Protein AF-A0A8X6SUQ6-F1 (afdb_monomer_lite)

Sequence (126 aa):
MKRHFETNHKSFCEKSEPEQKELIASEIKDRNKQSTSMFKYVSKHCHTSAASYSAANAIARHGKPFQEGEFLKEAWLACAPSLFDDFDNKDKIIQRIKDVPLSKNTMKDRILKLAENATDQQKKW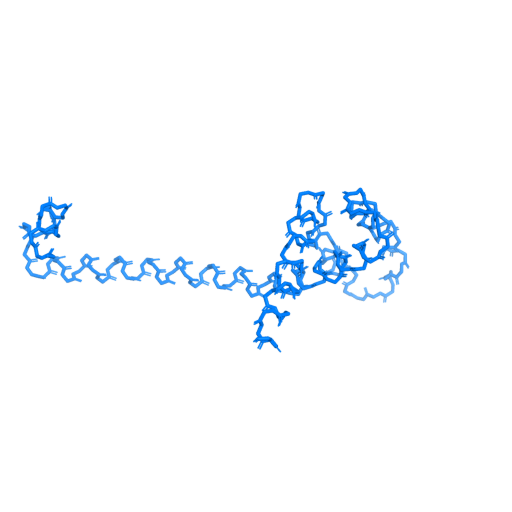H

Radius of gyration: 23.52 Å; chains: 1; bounding box: 39×54×60 Å

Organism: Trichonephila clavipes (NCBI:txid2585209)

Secondary structure (DSSP, 8-state):
-HHHHHHHTHHHHTS-HHHHHHHHHHHHHHHHHHHHHHHHHHHHTHHHHHHHHHHHHHHHHTT--SSHHHHHHHHHHHHHHHHTTT-TTHHHHHHHHHHS---HHHHHHHHHHHHHHHHHHHHH--

Structure (mmCIF, N/CA/C/O backbone):
data_AF-A0A8X6SUQ6-F1
#
_entry.id   AF-A0A8X6SUQ6-F1
#
loop_
_atom_site.group_PDB
_atom_site.id
_atom_site.type_symbol
_atom_site.label_atom_id
_atom_site.label_alt_id
_atom_site.label_comp_id
_atom_site.label_asym_id
_atom_site.label_entity_id
_atom_site.label_seq_id
_atom_site.pdbx_PDB_ins_code
_atom_site.Cartn_x
_atom_site.Cartn_y
_atom_site.Cartn_z
_atom_site.occupancy
_atom_site.B_iso_or_equiv
_atom_site.auth_seq_id
_atom_site.auth_comp_id
_atom_site.auth_asym_id
_atom_site.auth_atom_id
_atom_site.pdbx_PDB_model_num
ATOM 1 N N . MET A 1 1 ? -18.099 -9.987 42.097 1.00 57.72 1 MET A N 1
ATOM 2 C CA . MET A 1 1 ? -17.166 -10.529 41.082 1.00 57.72 1 MET A CA 1
ATOM 3 C C . MET A 1 1 ? -17.056 -12.053 41.144 1.00 57.72 1 MET A C 1
ATOM 5 O O . MET A 1 1 ? -17.338 -12.683 40.137 1.00 57.72 1 MET A O 1
ATOM 9 N N . LYS A 1 2 ? -16.776 -12.652 42.316 1.00 62.16 2 LYS A N 1
ATOM 10 C CA . LYS A 1 2 ? -16.676 -14.116 42.512 1.00 62.16 2 LYS A CA 1
ATOM 11 C C . LYS A 1 2 ? -17.909 -14.910 42.030 1.00 62.16 2 LYS A C 1
ATOM 13 O O . LYS A 1 2 ? -17.780 -15.729 41.131 1.00 62.16 2 LYS A O 1
ATOM 18 N N . ARG A 1 3 ? -19.115 -14.526 42.476 1.00 65.75 3 ARG A N 1
ATOM 19 C CA . ARG A 1 3 ? -20.389 -15.119 42.008 1.00 65.75 3 ARG A CA 1
ATOM 20 C C . ARG A 1 3 ? -20.593 -15.058 40.489 1.00 65.75 3 ARG A C 1
ATOM 22 O O . ARG A 1 3 ? -21.095 -16.002 39.909 1.00 65.75 3 ARG A O 1
ATOM 29 N N . HIS A 1 4 ? -20.213 -13.957 39.837 1.00 74.81 4 HIS A N 1
ATOM 30 C CA . HIS A 1 4 ? -20.393 -13.806 38.387 1.00 74.81 4 HIS A CA 1
ATOM 31 C C . HIS A 1 4 ? -19.467 -14.741 37.600 1.00 74.81 4 HIS A C 1
ATOM 33 O O . HIS A 1 4 ? -19.855 -15.282 36.568 1.00 74.81 4 HIS A O 1
ATOM 39 N N . PHE A 1 5 ? -18.241 -14.921 38.089 1.00 69.62 5 PHE A N 1
ATOM 40 C CA . PHE A 1 5 ? -17.268 -15.814 37.475 1.00 69.62 5 PHE A CA 1
ATOM 41 C C . PHE A 1 5 ? -17.681 -17.279 37.650 1.00 69.62 5 PHE A C 1
ATOM 43 O O . PHE A 1 5 ? -17.738 -18.018 36.676 1.00 69.62 5 PHE A O 1
ATOM 50 N N . GLU A 1 6 ? -18.066 -17.667 38.864 1.00 72.06 6 GLU A N 1
ATOM 51 C CA . GLU A 1 6 ? -18.494 -19.034 39.184 1.00 72.06 6 GLU A CA 1
ATOM 52 C C . GLU A 1 6 ? -19.766 -19.446 38.423 1.00 72.06 6 GLU A C 1
ATOM 54 O O . GLU A 1 6 ? -19.863 -20.583 37.968 1.00 72.06 6 GLU A O 1
ATOM 59 N N . THR A 1 7 ? -20.716 -18.525 38.211 1.00 80.00 7 THR A N 1
ATOM 60 C CA . THR A 1 7 ? -21.937 -18.810 37.438 1.00 80.00 7 THR A CA 1
ATOM 61 C C . THR A 1 7 ? -21.659 -18.992 35.943 1.00 80.00 7 THR A C 1
ATOM 63 O O . THR A 1 7 ? -22.218 -19.896 35.328 1.00 80.00 7 THR A O 1
ATOM 66 N N . ASN A 1 8 ? -20.798 -18.160 35.346 1.00 76.50 8 ASN A N 1
ATOM 67 C CA . ASN A 1 8 ? -20.526 -18.199 33.901 1.00 76.50 8 ASN A CA 1
ATOM 68 C C . ASN A 1 8 ? -19.440 -19.210 33.504 1.00 76.50 8 ASN A C 1
ATOM 70 O O . ASN A 1 8 ? -19.401 -19.657 32.361 1.00 76.50 8 ASN A O 1
ATOM 74 N N . HIS A 1 9 ? -18.568 -19.587 34.438 1.00 75.75 9 HIS A N 1
ATOM 75 C CA . HIS A 1 9 ? -17.457 -20.516 34.215 1.00 75.75 9 HIS A CA 1
ATOM 76 C C . HIS A 1 9 ? -17.598 -21.768 35.082 1.00 75.75 9 HIS A C 1
ATOM 78 O O . HIS A 1 9 ? -16.614 -22.333 35.557 1.00 75.75 9 HIS A O 1
ATOM 84 N N . LYS A 1 10 ? -18.840 -22.216 35.281 1.00 77.62 10 LYS A N 1
ATOM 85 C CA . LYS A 1 10 ? -19.181 -23.343 36.153 1.00 77.62 10 LYS A CA 1
ATOM 86 C C . LYS A 1 10 ? -18.392 -24.616 35.814 1.00 77.62 10 LYS A C 1
ATOM 88 O O . LYS A 1 10 ? -17.783 -25.210 36.694 1.00 77.62 10 LYS A O 1
ATOM 93 N N . SER A 1 11 ? -18.282 -24.941 34.525 1.00 77.38 11 SER A N 1
ATOM 94 C CA . SER A 1 11 ? -17.520 -26.093 34.016 1.00 77.38 11 SER A CA 1
ATOM 95 C C . SER A 1 11 ? -16.003 -25.989 34.216 1.00 77.38 11 SER A C 1
ATOM 97 O O . SER A 1 11 ? -15.301 -26.991 34.122 1.00 77.38 11 SER A O 1
ATOM 99 N N . PHE A 1 12 ? -15.477 -24.787 34.458 1.00 80.31 12 PHE A N 1
ATOM 100 C CA . PHE A 1 12 ? -14.080 -24.565 34.821 1.00 80.31 12 PHE A CA 1
ATOM 101 C C . PHE A 1 12 ? -13.887 -24.694 36.337 1.00 80.31 12 PHE A C 1
ATOM 103 O O . PHE A 1 12 ? -12.930 -25.324 36.779 1.00 80.31 12 PHE A O 1
ATOM 110 N N . CYS A 1 13 ? -14.813 -24.154 37.136 1.00 76.06 13 CYS A N 1
ATOM 111 C CA . CYS A 1 13 ? -14.796 -24.248 38.600 1.00 76.06 13 CYS A CA 1
ATOM 112 C C . CYS A 1 13 ? -15.017 -25.674 39.132 1.00 76.06 13 CYS A C 1
ATOM 114 O O . CYS A 1 13 ? -14.540 -25.982 40.217 1.00 76.06 13 CYS A O 1
ATOM 116 N N . GLU A 1 14 ? -15.704 -26.533 38.378 1.00 84.56 14 GLU A N 1
ATOM 117 C CA . GLU A 1 14 ? -15.938 -27.947 38.720 1.00 84.56 14 GLU A CA 1
ATOM 118 C C . GLU A 1 14 ? -14.699 -28.846 38.533 1.00 84.56 14 GLU A C 1
ATOM 120 O O . GLU A 1 14 ? -14.706 -29.995 38.971 1.00 84.56 14 GLU A O 1
ATOM 125 N N . LYS A 1 15 ? -13.633 -28.344 37.897 1.00 85.12 15 LYS A N 1
ATOM 126 C CA . LYS A 1 15 ? -12.402 -29.104 37.631 1.00 85.12 15 LYS A CA 1
ATOM 127 C C . LYS A 1 15 ? -11.436 -29.067 38.806 1.00 85.12 15 LYS A C 1
ATOM 129 O O . LYS A 1 15 ? -11.435 -28.126 39.599 1.00 85.12 15 LYS A O 1
ATOM 134 N N . SER A 1 16 ? -10.567 -30.070 38.878 1.00 86.62 16 SER A N 1
ATOM 135 C CA . SER A 1 16 ? -9.504 -30.105 39.880 1.00 86.62 16 SER A CA 1
ATOM 136 C C . SER A 1 16 ? -8.489 -28.971 39.654 1.00 86.62 16 SER A C 1
ATOM 138 O O . SER A 1 16 ? -8.267 -28.530 38.525 1.00 86.62 16 SER A O 1
ATOM 140 N N . GLU A 1 17 ? -7.836 -28.497 40.720 1.00 83.12 17 GLU A N 1
ATOM 141 C CA . GLU A 1 17 ? -6.782 -27.475 40.615 1.00 83.12 17 GLU A CA 1
ATOM 142 C C . GLU A 1 17 ? -5.709 -27.755 39.538 1.00 83.12 17 GLU A C 1
ATOM 144 O O . GLU A 1 17 ? -5.329 -26.811 38.837 1.00 83.12 17 GLU A O 1
ATOM 149 N N . PRO A 1 18 ? -5.181 -28.987 39.369 1.00 85.19 18 PRO A N 1
ATOM 150 C CA . PRO A 1 18 ? -4.212 -29.260 38.308 1.00 85.19 18 PRO A CA 1
ATOM 151 C C . PRO A 1 18 ? -4.809 -29.098 36.902 1.00 85.19 18 PRO A C 1
ATOM 153 O O . PRO A 1 18 ? -4.173 -28.481 36.049 1.00 85.19 18 PRO A O 1
ATOM 156 N N . GLU A 1 19 ? -6.046 -29.542 36.671 1.00 84.12 19 GLU A N 1
ATOM 157 C CA . GLU A 1 19 ? -6.727 -29.379 35.378 1.00 84.12 19 GLU A CA 1
ATOM 158 C C . GLU A 1 19 ? -7.034 -27.908 35.071 1.00 84.12 19 GLU A C 1
ATOM 160 O O . GLU A 1 19 ? -6.905 -27.460 33.932 1.00 84.12 19 GLU A O 1
ATOM 165 N N . GLN A 1 20 ? -7.408 -27.123 36.085 1.00 81.50 20 GLN A N 1
ATOM 166 C CA . GLN A 1 20 ? -7.605 -25.679 35.938 1.00 81.50 20 GLN A CA 1
ATOM 167 C C . GLN A 1 20 ? -6.312 -24.976 35.516 1.00 81.50 20 GLN A C 1
ATOM 169 O O . GLN A 1 20 ? -6.331 -24.138 34.610 1.00 81.50 20 GLN A O 1
ATOM 174 N N . LYS A 1 21 ? -5.182 -25.332 36.142 1.00 83.06 21 LYS A N 1
ATOM 175 C CA . LYS A 1 21 ? -3.859 -24.781 35.810 1.00 83.06 21 LYS A CA 1
ATOM 176 C C . LYS A 1 21 ? -3.446 -25.127 34.381 1.00 83.06 21 LYS A C 1
ATOM 178 O O . LYS A 1 21 ? -2.937 -24.258 33.676 1.00 83.06 21 LYS A O 1
ATOM 183 N N . GLU A 1 22 ? -3.698 -26.355 33.940 1.00 88.81 22 GLU A N 1
ATOM 184 C CA . GLU A 1 22 ? -3.376 -26.800 32.583 1.00 88.81 22 GLU A CA 1
ATOM 185 C C . GLU A 1 22 ? -4.235 -26.099 31.520 1.00 88.81 22 GLU A C 1
ATOM 187 O O . GLU A 1 22 ? -3.708 -25.616 30.516 1.00 88.81 22 GLU A O 1
ATOM 192 N N . LEU A 1 23 ? -5.535 -25.933 31.776 1.00 83.75 23 LEU A N 1
ATOM 193 C CA . LEU A 1 23 ? -6.434 -25.193 30.886 1.00 83.75 23 LEU A CA 1
ATOM 194 C C . LEU A 1 23 ? -6.022 -23.731 30.758 1.00 83.75 23 LEU A C 1
ATOM 196 O O . LEU A 1 23 ? -5.878 -23.242 29.640 1.00 83.75 23 LEU A O 1
ATOM 200 N N . ILE A 1 24 ? -5.748 -23.058 31.879 1.00 82.31 24 ILE A N 1
ATOM 201 C CA . ILE A 1 24 ? -5.238 -21.683 31.869 1.00 82.31 24 ILE A CA 1
ATOM 202 C C . ILE A 1 24 ? -3.930 -21.606 31.067 1.00 82.31 24 ILE A C 1
ATOM 204 O O . ILE A 1 24 ? -3.775 -20.717 30.231 1.00 82.31 24 ILE A O 1
ATOM 208 N N . ALA A 1 25 ? -2.997 -22.539 31.278 1.00 84.38 25 ALA A N 1
ATOM 209 C CA . ALA A 1 25 ? -1.722 -22.555 30.565 1.00 84.38 25 ALA A CA 1
ATOM 210 C C . ALA A 1 25 ? -1.895 -22.767 29.049 1.00 84.38 25 ALA A C 1
ATOM 212 O O . ALA A 1 25 ? -1.227 -22.097 28.256 1.00 84.38 25 ALA A O 1
ATOM 213 N N . SER A 1 26 ? -2.801 -23.659 28.639 1.00 81.56 26 SER A N 1
ATOM 214 C CA . SER A 1 26 ? -3.113 -23.911 27.227 1.00 81.56 26 SER A CA 1
ATOM 215 C C . SER A 1 26 ? -3.770 -22.699 26.555 1.00 81.56 26 SER A C 1
ATOM 217 O O . SER A 1 26 ? -3.299 -22.252 25.508 1.00 81.56 26 SER A O 1
ATOM 219 N N . GLU A 1 27 ? -4.745 -22.075 27.220 1.00 82.00 27 GLU A N 1
ATOM 220 C CA . GLU A 1 27 ? -5.453 -20.886 26.743 1.00 82.00 27 GLU A CA 1
ATOM 221 C C . GLU A 1 27 ? -4.493 -19.695 26.594 1.00 82.00 27 GLU A C 1
ATOM 223 O O . GLU A 1 27 ? -4.494 -19.008 25.572 1.00 82.00 27 GLU A O 1
ATOM 228 N N . ILE A 1 28 ? -3.609 -19.471 27.579 1.00 78.06 28 ILE A N 1
ATOM 229 C CA . ILE A 1 28 ? -2.568 -18.429 27.522 1.00 78.06 28 ILE A CA 1
ATOM 230 C C . ILE A 1 28 ? -1.603 -18.693 26.363 1.00 78.06 28 ILE A C 1
ATOM 232 O O . ILE A 1 28 ? -1.243 -17.768 25.629 1.00 78.06 28 ILE A O 1
ATOM 236 N N . LYS A 1 29 ? -1.177 -19.947 26.171 1.00 81.94 29 LYS A N 1
ATOM 237 C CA . LYS A 1 29 ? -0.274 -20.334 25.081 1.00 81.94 29 LYS A CA 1
ATOM 238 C C . LYS A 1 29 ? -0.911 -20.075 23.716 1.00 81.94 29 LYS A C 1
ATOM 240 O O . LYS A 1 29 ? -0.235 -19.554 22.826 1.00 81.94 29 LYS A O 1
ATOM 245 N N . ASP A 1 30 ? -2.191 -20.382 23.551 1.00 74.94 30 ASP A N 1
ATOM 246 C CA . ASP A 1 30 ? -2.905 -20.181 22.291 1.00 74.94 30 ASP A CA 1
ATOM 247 C C . ASP A 1 30 ? -3.207 -18.704 22.023 1.00 74.94 30 ASP A C 1
ATOM 249 O O . ASP A 1 30 ? -2.950 -18.220 20.915 1.00 74.94 30 ASP A O 1
ATOM 253 N N . ARG A 1 31 ? -3.571 -17.931 23.054 1.00 67.12 31 ARG A N 1
ATOM 254 C CA . ARG A 1 31 ? -3.649 -16.463 22.965 1.00 67.12 31 ARG A CA 1
ATOM 255 C C . ARG A 1 31 ? -2.316 -15.833 22.583 1.00 67.12 31 ARG A C 1
ATOM 257 O O . ARG A 1 31 ? -2.296 -14.903 21.778 1.00 67.12 31 ARG A O 1
ATOM 264 N N . ASN A 1 32 ? -1.199 -16.332 23.112 1.00 65.38 32 ASN A N 1
ATOM 265 C CA . ASN A 1 32 ? 0.139 -15.844 22.771 1.00 65.38 32 ASN A CA 1
ATOM 266 C C . ASN A 1 32 ? 0.525 -16.177 21.326 1.00 65.38 32 ASN A C 1
ATOM 268 O O . ASN A 1 32 ? 1.107 -15.332 20.645 1.00 65.38 32 ASN A O 1
ATOM 272 N N . LYS A 1 33 ? 0.170 -17.360 20.808 1.00 67.56 33 LYS A N 1
ATOM 273 C CA . LYS A 1 33 ? 0.349 -17.695 19.381 1.00 67.56 33 LYS A CA 1
ATOM 274 C C . LYS A 1 33 ? -0.495 -16.787 18.482 1.00 67.56 33 LYS A C 1
ATOM 276 O O . LYS A 1 33 ? 0.015 -16.249 17.501 1.00 67.56 33 LYS A O 1
ATOM 281 N N . GLN A 1 34 ? -1.760 -16.562 18.835 1.00 65.00 34 GLN A N 1
ATOM 282 C CA . GLN A 1 34 ? -2.644 -15.672 18.085 1.00 65.00 34 GLN A CA 1
ATOM 283 C C . GLN A 1 34 ? -2.117 -14.231 18.111 1.00 65.00 34 GLN A C 1
ATOM 285 O O . GLN A 1 34 ? -1.962 -13.611 17.061 1.00 65.00 34 GLN A O 1
ATOM 290 N N . SER A 1 35 ? -1.724 -13.736 19.284 1.00 58.91 35 SER A N 1
ATOM 291 C CA . SER A 1 35 ? -1.141 -12.403 19.462 1.00 58.91 35 SER A CA 1
ATOM 292 C C . SER A 1 35 ? 0.163 -12.250 18.682 1.00 58.91 35 SER A C 1
ATOM 294 O O . SER A 1 35 ? 0.312 -11.292 17.935 1.00 58.91 35 SER A O 1
ATOM 296 N N . THR A 1 36 ? 1.087 -13.211 18.752 1.00 62.66 36 THR A N 1
ATOM 297 C CA . THR A 1 36 ? 2.344 -13.162 17.981 1.00 62.66 36 THR A CA 1
ATOM 298 C C . THR A 1 36 ? 2.119 -13.245 16.472 1.00 62.66 36 THR A C 1
ATOM 300 O O . THR A 1 36 ? 2.832 -12.580 15.723 1.00 62.66 36 THR A O 1
ATOM 303 N N . SER A 1 37 ? 1.122 -14.000 16.001 1.00 59.03 37 SER A 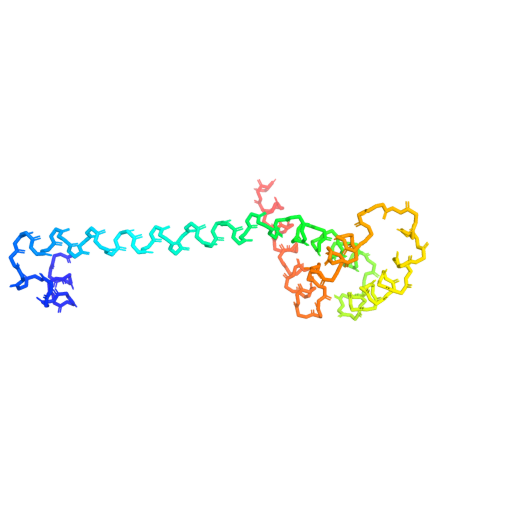N 1
ATOM 304 C CA . SER A 1 37 ? 0.743 -14.022 14.581 1.00 59.03 37 SER A CA 1
ATOM 305 C C . SER A 1 37 ? 0.159 -12.681 14.117 1.00 59.03 37 SER A C 1
ATOM 307 O O . SER A 1 37 ? 0.559 -12.167 13.072 1.00 59.03 37 SER A O 1
ATOM 309 N N . MET A 1 38 ? -0.689 -12.057 14.941 1.00 50.97 38 MET A N 1
ATOM 310 C CA . MET A 1 38 ? -1.245 -10.724 14.705 1.00 50.97 38 MET A CA 1
ATOM 311 C C . MET A 1 38 ? -0.147 -9.656 14.715 1.00 50.97 38 MET A C 1
ATOM 313 O O . MET A 1 38 ? -0.086 -8.838 13.803 1.00 50.97 38 MET A O 1
ATOM 317 N N . PHE A 1 39 ? 0.775 -9.699 15.681 1.00 52.25 39 PHE A N 1
ATOM 318 C CA . PHE A 1 39 ? 1.933 -8.805 15.743 1.00 52.25 39 PHE A CA 1
ATOM 319 C C . PHE A 1 39 ? 2.836 -8.959 14.516 1.00 52.25 39 PHE A C 1
ATOM 321 O O . PHE A 1 39 ? 3.205 -7.960 13.907 1.00 52.25 39 PHE A O 1
ATOM 328 N N . LYS A 1 40 ? 3.140 -10.190 14.086 1.00 53.69 40 LYS A N 1
ATOM 329 C CA . LYS A 1 40 ? 3.911 -10.442 12.856 1.00 53.69 40 LYS A CA 1
ATOM 330 C C . LYS A 1 40 ? 3.201 -9.900 11.612 1.00 53.69 40 LYS A C 1
ATOM 332 O O . LYS A 1 40 ? 3.856 -9.321 10.748 1.00 53.69 40 LYS A O 1
ATOM 337 N N . TYR A 1 41 ? 1.879 -10.044 11.528 1.00 52.06 41 TYR A N 1
ATOM 338 C CA . TYR A 1 41 ? 1.066 -9.490 10.444 1.00 52.06 41 TYR A CA 1
ATOM 339 C C . TYR A 1 41 ? 1.095 -7.951 10.440 1.00 52.06 41 TYR A C 1
ATOM 341 O O . TYR A 1 41 ? 1.432 -7.339 9.427 1.00 52.06 41 TYR A O 1
ATOM 349 N N . VAL A 1 42 ? 0.844 -7.314 11.588 1.00 56.09 42 VAL A N 1
ATOM 350 C CA . VAL A 1 42 ? 0.879 -5.849 11.739 1.00 56.09 42 VAL A CA 1
ATOM 351 C C . VAL A 1 42 ? 2.274 -5.287 11.440 1.00 56.09 42 VAL A C 1
ATOM 353 O O . VAL A 1 42 ? 2.388 -4.310 10.700 1.00 56.09 42 VAL A O 1
ATOM 356 N N . SER A 1 43 ? 3.343 -5.927 11.925 1.00 56.84 43 SER A N 1
ATOM 357 C CA . SER A 1 43 ? 4.726 -5.530 11.628 1.00 56.84 43 SER A CA 1
ATOM 358 C C . SER A 1 43 ? 5.086 -5.694 10.150 1.00 56.84 43 SER A C 1
ATOM 360 O O . SER A 1 43 ? 5.735 -4.819 9.589 1.00 56.84 43 SER A O 1
ATOM 362 N N . LYS A 1 44 ? 4.641 -6.759 9.470 1.00 58.09 44 LYS A N 1
ATOM 363 C CA . LYS A 1 44 ? 4.913 -6.964 8.032 1.00 58.09 44 LYS A CA 1
ATOM 364 C C . LYS A 1 44 ? 4.210 -5.922 7.146 1.00 58.09 44 LYS A C 1
ATOM 366 O O . LYS A 1 44 ? 4.744 -5.494 6.114 1.00 58.09 44 LYS A O 1
ATOM 371 N N . HIS A 1 45 ? 3.031 -5.470 7.568 1.00 60.16 45 HIS A N 1
ATOM 372 C CA . HIS A 1 45 ? 2.224 -4.486 6.846 1.00 60.16 45 HIS A CA 1
ATOM 373 C C . HIS A 1 45 ? 2.415 -3.039 7.321 1.00 60.16 45 HIS A C 1
ATOM 375 O O . HIS A 1 45 ? 1.751 -2.148 6.784 1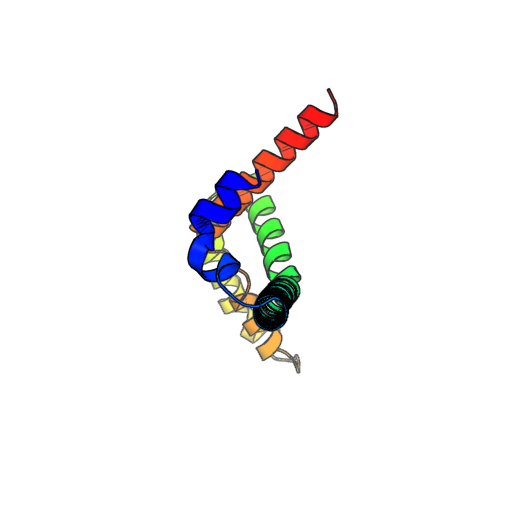.00 60.16 45 HIS A O 1
ATOM 381 N N . CYS A 1 46 ? 3.329 -2.765 8.260 1.00 76.44 46 CYS A N 1
ATOM 382 C CA . CYS A 1 46 ? 3.492 -1.425 8.829 1.00 76.44 46 CYS A CA 1
ATOM 383 C C . CYS A 1 46 ? 3.855 -0.382 7.759 1.00 76.44 46 CYS A C 1
ATOM 385 O O . CYS A 1 46 ? 3.218 0.666 7.696 1.00 76.44 46 CYS A O 1
ATOM 387 N N . HIS A 1 47 ? 4.781 -0.694 6.845 1.00 83.75 47 HIS A N 1
ATOM 388 C CA . HIS A 1 47 ? 5.200 0.263 5.816 1.00 83.75 47 HIS A CA 1
ATOM 389 C C . HIS A 1 47 ? 4.140 0.458 4.726 1.00 83.75 47 HIS A C 1
ATOM 391 O O . HIS A 1 47 ? 3.904 1.586 4.308 1.00 83.75 47 HIS A O 1
ATOM 397 N N . THR A 1 48 ? 3.454 -0.607 4.294 1.00 87.31 48 THR A N 1
ATOM 398 C CA . THR A 1 48 ? 2.324 -0.484 3.354 1.00 87.31 48 THR A CA 1
ATOM 399 C C . THR A 1 48 ? 1.175 0.301 3.965 1.00 87.31 48 THR A C 1
ATOM 401 O O . THR A 1 48 ? 0.570 1.112 3.277 1.00 87.31 48 THR A O 1
ATOM 404 N N . SER A 1 49 ? 0.908 0.108 5.261 1.00 87.19 49 SER A N 1
ATOM 405 C CA . SER A 1 49 ? -0.082 0.881 6.009 1.00 87.19 49 SER A CA 1
ATOM 406 C C . SER A 1 49 ? 0.338 2.350 6.128 1.00 87.19 49 SER A C 1
ATOM 408 O O . SER A 1 49 ? -0.449 3.243 5.827 1.00 87.19 49 SER A O 1
ATOM 410 N N . ALA A 1 50 ? 1.601 2.636 6.445 1.00 88.06 50 ALA A N 1
ATOM 411 C CA . ALA A 1 50 ? 2.114 4.004 6.506 1.00 88.06 50 ALA A CA 1
ATOM 412 C C . ALA A 1 50 ? 2.018 4.725 5.149 1.00 88.06 50 ALA A C 1
ATOM 414 O O . ALA A 1 50 ? 1.417 5.794 5.071 1.00 88.06 50 ALA A O 1
ATOM 415 N N . ALA A 1 51 ? 2.505 4.106 4.065 1.00 92.56 51 ALA A N 1
ATOM 416 C CA . ALA A 1 51 ? 2.449 4.665 2.705 1.00 92.56 51 ALA A CA 1
ATOM 417 C C . ALA A 1 51 ? 1.026 5.073 2.304 1.00 92.56 51 ALA A C 1
ATOM 419 O O . ALA A 1 51 ? 0.776 6.069 1.632 1.00 92.56 51 ALA A O 1
ATOM 420 N N . SER A 1 52 ? 0.073 4.290 2.768 1.00 91.56 52 SER A N 1
ATOM 421 C CA . SER A 1 52 ? -1.319 4.434 2.417 1.00 91.56 52 SER A CA 1
ATOM 422 C C . SER A 1 52 ? -2.070 5.463 3.283 1.00 91.56 52 SER A C 1
ATOM 424 O O . SER A 1 52 ? -3.050 6.039 2.814 1.00 91.56 52 SER A O 1
ATOM 426 N N . TYR A 1 53 ? -1.578 5.778 4.493 1.00 91.00 53 TYR A N 1
ATOM 427 C CA . TYR A 1 53 ? -1.948 7.008 5.211 1.00 91.00 53 TYR A CA 1
ATOM 428 C C . TYR A 1 53 ? -1.364 8.244 4.520 1.00 91.00 53 TYR A C 1
ATOM 430 O O . TYR A 1 53 ? -2.066 9.244 4.393 1.00 91.00 53 TYR A O 1
ATOM 438 N N . SER A 1 54 ? -0.126 8.174 4.015 1.00 91.19 54 SER A N 1
ATOM 439 C CA . SER A 1 54 ? 0.478 9.281 3.259 1.00 91.19 54 SER A CA 1
ATOM 440 C C . SER A 1 54 ? -0.315 9.603 1.991 1.00 91.19 54 SER A C 1
ATOM 442 O O . SER A 1 54 ? -0.629 10.766 1.745 1.00 91.19 54 SER A O 1
ATOM 444 N N . ALA A 1 55 ? -0.711 8.577 1.230 1.00 90.00 55 ALA A N 1
ATOM 445 C CA . ALA A 1 55 ? -1.582 8.737 0.066 1.00 90.00 55 ALA A CA 1
ATOM 446 C C . ALA A 1 55 ? -2.947 9.340 0.447 1.00 90.00 55 ALA A C 1
ATOM 448 O O . ALA A 1 55 ? -3.402 10.282 -0.195 1.00 90.00 55 ALA A O 1
ATOM 449 N N . ALA A 1 56 ? -3.574 8.850 1.525 1.00 90.19 56 ALA A N 1
ATOM 450 C CA . ALA A 1 56 ? -4.840 9.386 2.031 1.00 90.19 56 ALA A CA 1
ATOM 451 C C . ALA A 1 56 ? -4.746 10.861 2.428 1.00 90.19 56 ALA A C 1
ATOM 453 O O . ALA A 1 56 ? -5.625 11.642 2.074 1.00 90.19 56 ALA A O 1
ATOM 454 N N . ASN A 1 57 ? -3.664 11.259 3.096 1.00 89.69 57 ASN A N 1
ATOM 455 C CA . ASN A 1 57 ? -3.427 12.650 3.458 1.00 89.69 57 ASN A CA 1
ATOM 456 C C . ASN A 1 57 ? -3.247 13.543 2.219 1.00 89.69 57 ASN A C 1
ATOM 458 O O . ASN A 1 57 ? -3.838 14.617 2.147 1.00 89.69 57 ASN A O 1
ATOM 462 N N . ALA A 1 58 ? -2.467 13.099 1.226 1.00 88.25 58 ALA A N 1
ATOM 463 C CA . ALA A 1 58 ? -2.294 13.839 -0.024 1.00 88.25 58 ALA A CA 1
ATOM 464 C C . ALA A 1 58 ? -3.637 14.031 -0.751 1.00 88.25 58 ALA A C 1
ATOM 466 O O . ALA A 1 58 ? -4.013 15.157 -1.065 1.00 88.25 58 ALA A O 1
ATOM 467 N N . ILE A 1 59 ? -4.399 12.950 -0.929 1.00 86.25 59 ILE A N 1
ATOM 468 C CA . ILE A 1 59 ? -5.705 12.965 -1.600 1.00 86.25 59 ILE A CA 1
ATOM 469 C C . ILE A 1 59 ? -6.719 13.847 -0.849 1.00 86.25 59 ILE A C 1
ATOM 471 O O . ILE A 1 59 ? -7.419 14.651 -1.465 1.00 86.25 59 ILE A O 1
ATOM 475 N N . ALA A 1 60 ? -6.769 13.759 0.485 1.00 85.31 60 ALA A N 1
ATOM 476 C CA . ALA A 1 60 ? -7.651 14.591 1.304 1.00 85.31 60 ALA A CA 1
ATOM 477 C C . ALA A 1 60 ? -7.347 16.089 1.148 1.00 85.31 60 ALA A C 1
ATOM 479 O O . ALA A 1 60 ? -8.271 16.887 1.002 1.00 85.31 60 ALA A O 1
ATOM 480 N N . ARG A 1 61 ? -6.062 16.470 1.108 1.00 83.06 61 ARG A N 1
ATOM 481 C CA . ARG A 1 61 ? -5.633 17.867 0.912 1.00 83.06 61 ARG A CA 1
ATOM 482 C C . ARG A 1 61 ? -6.030 18.438 -0.450 1.00 83.06 61 ARG A C 1
ATOM 484 O O . ARG A 1 61 ? -6.211 19.646 -0.554 1.00 83.06 61 ARG A O 1
ATOM 491 N N . HIS A 1 62 ? -6.177 17.595 -1.471 1.00 78.94 62 HIS A N 1
ATOM 492 C CA . HIS A 1 62 ? -6.623 18.000 -2.807 1.00 78.94 62 HIS A CA 1
ATOM 493 C C . HIS A 1 62 ? -8.156 18.004 -2.978 1.00 78.94 62 HIS A C 1
ATOM 495 O O . HIS A 1 62 ? -8.646 18.395 -4.034 1.00 78.94 62 HIS A O 1
ATOM 501 N N . GLY A 1 63 ? -8.928 17.610 -1.955 1.00 67.06 63 GLY A N 1
ATOM 502 C CA . GLY A 1 63 ? -10.391 17.734 -1.946 1.00 67.06 63 GLY A CA 1
ATOM 503 C C . GLY A 1 63 ? -11.162 16.665 -2.735 1.00 67.06 63 GLY A C 1
ATOM 504 O O . GLY A 1 63 ? -12.360 16.834 -2.955 1.00 67.06 63 GLY A O 1
ATOM 505 N N . LYS A 1 64 ? -10.527 15.557 -3.149 1.00 65.75 64 LYS A N 1
ATOM 506 C CA . LYS A 1 64 ? -11.169 14.464 -3.912 1.00 65.75 64 LYS A CA 1
ATOM 507 C C . LYS A 1 64 ? -11.073 13.119 -3.183 1.00 65.75 64 LYS A C 1
ATOM 509 O O . LYS A 1 64 ? -10.211 12.306 -3.493 1.00 65.75 64 LYS A O 1
ATOM 514 N N . PRO A 1 65 ? -11.946 12.810 -2.215 1.00 62.50 65 PRO A N 1
ATOM 515 C CA . PRO A 1 65 ? -11.523 11.909 -1.147 1.00 62.50 65 PRO A CA 1
ATOM 516 C C . PRO A 1 65 ? -11.587 10.402 -1.466 1.00 62.50 65 PRO A C 1
ATOM 518 O O . PRO A 1 65 ? -11.094 9.612 -0.666 1.00 62.50 65 PRO A O 1
ATOM 521 N N . PHE A 1 66 ? -12.198 9.953 -2.576 1.00 56.84 66 PHE A N 1
ATOM 522 C CA . PHE A 1 66 ? -12.652 8.548 -2.632 1.00 56.84 66 PHE A CA 1
ATOM 523 C C . PHE A 1 66 ? -12.387 7.754 -3.916 1.00 56.84 66 PHE A C 1
ATOM 525 O O . PHE A 1 66 ? -12.374 6.529 -3.838 1.00 56.84 66 PHE A O 1
ATOM 532 N N . GLN A 1 67 ? -12.188 8.385 -5.076 1.00 66.12 67 GLN A N 1
ATOM 533 C CA . GLN A 1 67 ? -11.992 7.651 -6.343 1.00 66.12 67 GLN A CA 1
ATOM 534 C C . GLN A 1 67 ? -10.524 7.541 -6.769 1.00 66.12 67 GLN A C 1
ATOM 536 O O . GLN A 1 67 ? -10.179 6.674 -7.563 1.00 66.12 67 GLN A O 1
ATOM 541 N N . GLU A 1 68 ? -9.641 8.375 -6.220 1.00 78.69 68 GLU A N 1
ATOM 542 C CA . GLU A 1 68 ? -8.277 8.495 -6.746 1.00 78.69 68 GLU A CA 1
ATOM 543 C C . GLU A 1 68 ? -7.320 7.405 -6.243 1.00 78.69 68 GLU A C 1
ATO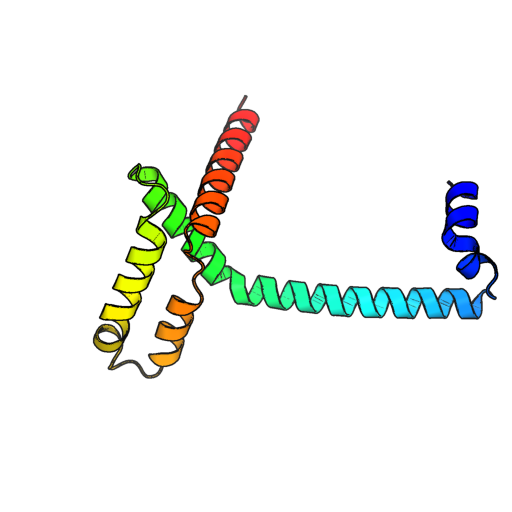M 545 O O . GLU A 1 68 ? -6.285 7.180 -6.857 1.00 78.69 68 GLU A O 1
ATOM 550 N N . GLY A 1 69 ? -7.658 6.686 -5.165 1.00 84.88 69 GLY A N 1
ATOM 551 C CA . GLY A 1 69 ? -6.784 5.648 -4.600 1.00 84.88 69 GLY A CA 1
ATOM 552 C C . GLY A 1 69 ? -6.579 4.439 -5.521 1.00 84.88 69 GLY A C 1
ATOM 553 O O . GLY A 1 69 ? -5.459 3.943 -5.647 1.00 84.88 69 GLY A O 1
ATOM 554 N N . GLU A 1 70 ? -7.640 3.985 -6.190 1.00 87.50 70 GLU A N 1
ATOM 555 C CA . GLU A 1 70 ? -7.562 2.866 -7.138 1.00 87.50 70 GLU A CA 1
ATOM 556 C C . GLU A 1 70 ? -6.840 3.282 -8.420 1.00 87.50 70 GLU A C 1
ATOM 558 O O . GLU A 1 70 ? -5.915 2.589 -8.837 1.00 87.50 70 GLU A O 1
ATOM 563 N N . PHE A 1 71 ? -7.167 4.464 -8.955 1.00 87.75 71 PHE A N 1
ATOM 564 C CA . PHE A 1 71 ? -6.458 5.054 -10.093 1.00 87.75 71 PHE A CA 1
ATOM 565 C C . PHE A 1 71 ? -4.957 5.230 -9.815 1.00 87.75 71 PHE A C 1
ATOM 567 O O . PHE A 1 71 ? -4.123 4.884 -10.645 1.00 87.75 71 PHE A O 1
ATOM 574 N N . LEU A 1 72 ? -4.588 5.712 -8.625 1.00 90.19 72 LEU A N 1
ATOM 575 C CA . LEU A 1 72 ? -3.189 5.868 -8.226 1.00 90.19 72 LEU A CA 1
ATOM 576 C C . LEU A 1 72 ? -2.447 4.527 -8.233 1.00 90.19 72 LEU A C 1
ATOM 578 O O . LEU A 1 72 ? -1.325 4.438 -8.732 1.00 90.19 72 LEU A O 1
ATOM 582 N N . LYS A 1 73 ? -3.077 3.474 -7.697 1.00 92.50 73 LYS A N 1
ATOM 583 C CA . LYS A 1 73 ? -2.500 2.127 -7.717 1.00 92.50 73 LYS A CA 1
ATOM 584 C C . LYS A 1 73 ? -2.355 1.606 -9.147 1.00 92.50 73 LYS A C 1
ATOM 586 O O . LYS A 1 73 ? -1.320 1.023 -9.460 1.00 92.50 73 LYS A O 1
ATOM 591 N N . GLU A 1 74 ? -3.362 1.805 -9.989 1.00 93.12 74 GLU A N 1
ATOM 592 C CA . GLU A 1 74 ? -3.327 1.420 -11.401 1.00 93.12 74 GLU A CA 1
ATOM 593 C C . GLU A 1 74 ? -2.171 2.112 -12.133 1.00 93.12 74 GLU A C 1
ATOM 595 O O . GLU A 1 74 ? -1.342 1.436 -12.739 1.00 93.12 74 GLU A O 1
ATOM 600 N N . ALA A 1 75 ? -2.038 3.432 -11.982 1.00 93.81 75 ALA A N 1
ATOM 601 C CA . ALA A 1 75 ? -0.960 4.213 -12.583 1.00 93.81 75 ALA A CA 1
ATOM 602 C C . ALA A 1 75 ? 0.432 3.744 -12.121 1.00 93.81 75 ALA A C 1
ATOM 604 O O . ALA A 1 75 ? 1.345 3.594 -12.933 1.00 93.81 75 ALA A O 1
ATOM 605 N N . TRP A 1 76 ? 0.605 3.456 -10.826 1.00 95.25 76 TRP A N 1
ATOM 606 C CA . TRP A 1 76 ? 1.865 2.911 -10.316 1.00 95.25 76 TRP A CA 1
ATOM 607 C C . TRP A 1 76 ? 2.189 1.540 -10.904 1.00 95.25 76 TRP A C 1
ATOM 609 O O . TRP A 1 76 ? 3.333 1.300 -11.280 1.00 95.25 76 TRP A O 1
ATOM 619 N N . LEU A 1 77 ? 1.202 0.646 -11.001 1.00 96.62 77 LEU A N 1
ATOM 620 C CA . LEU A 1 77 ? 1.402 -0.689 -11.568 1.00 96.62 77 LEU A CA 1
ATOM 621 C C . LEU A 1 77 ? 1.636 -0.661 -13.081 1.00 96.62 77 LEU A C 1
ATOM 623 O O . LEU A 1 77 ? 2.353 -1.525 -13.576 1.00 96.62 77 LEU A O 1
ATOM 627 N N . ALA A 1 78 ? 1.086 0.321 -13.796 1.00 97.62 78 ALA A N 1
ATOM 628 C CA . ALA A 1 78 ? 1.323 0.506 -15.224 1.00 97.62 78 ALA A CA 1
ATOM 629 C C . ALA A 1 78 ? 2.772 0.927 -15.517 1.00 97.62 78 ALA A C 1
ATOM 631 O O . ALA A 1 78 ? 3.383 0.424 -16.457 1.00 97.62 78 ALA A O 1
ATOM 632 N N . CYS A 1 79 ? 3.344 1.815 -14.698 1.00 97.44 79 CYS A N 1
ATOM 633 C CA . CYS A 1 79 ? 4.692 2.341 -14.928 1.00 97.44 79 CYS A CA 1
ATOM 634 C C . CYS A 1 79 ? 5.804 1.504 -14.273 1.00 97.44 79 CYS A C 1
ATOM 636 O O . CYS A 1 79 ? 6.933 1.514 -14.759 1.00 97.44 79 CYS A O 1
ATOM 638 N N . ALA A 1 80 ? 5.518 0.794 -13.174 1.00 97.31 80 ALA A N 1
ATOM 639 C CA . ALA A 1 80 ? 6.530 0.082 -12.387 1.00 97.31 80 ALA A CA 1
ATOM 640 C C . ALA A 1 80 ? 7.372 -0.941 -13.180 1.00 97.31 80 ALA A C 1
ATOM 642 O O . ALA A 1 80 ? 8.580 -0.968 -12.955 1.00 97.31 80 ALA A O 1
ATOM 643 N N . PRO A 1 81 ? 6.817 -1.750 -14.107 1.00 96.88 81 PRO A N 1
ATOM 644 C CA . PRO A 1 81 ? 7.623 -2.684 -14.891 1.00 96.88 81 PRO A CA 1
ATOM 645 C C . PRO A 1 81 ? 8.726 -1.988 -15.687 1.00 96.88 81 PRO A C 1
ATOM 647 O O . PRO A 1 81 ? 9.859 -2.447 -15.663 1.00 96.88 81 PRO A O 1
ATOM 650 N N . SER A 1 82 ? 8.412 -0.857 -16.325 1.00 97.69 82 SER A N 1
ATOM 651 C CA . SER A 1 82 ? 9.381 -0.091 -17.113 1.00 97.69 82 SER A CA 1
ATOM 652 C C . SER A 1 82 ? 10.341 0.718 -16.242 1.00 97.69 82 SER A C 1
ATOM 654 O O . SER A 1 82 ? 11.505 0.861 -16.590 1.00 97.69 82 SER A O 1
ATOM 656 N N . LEU A 1 83 ? 9.865 1.264 -15.117 1.00 97.75 83 LEU A N 1
ATOM 657 C CA . LEU A 1 83 ? 10.681 2.094 -14.221 1.00 97.75 83 LEU A CA 1
ATOM 658 C C . LEU A 1 83 ? 11.743 1.309 -13.447 1.00 97.75 83 LEU A C 1
ATOM 660 O O . LEU A 1 83 ? 12.723 1.906 -13.017 1.00 97.75 83 LEU A O 1
ATOM 664 N N . PHE A 1 84 ? 11.516 0.017 -13.217 1.00 97.38 84 PHE A N 1
ATOM 665 C CA . PHE A 1 84 ? 12.384 -0.822 -12.390 1.00 97.38 84 PHE A CA 1
ATOM 666 C C . PHE A 1 84 ? 12.959 -2.010 -13.168 1.00 97.38 84 PHE A C 1
ATOM 668 O O . PHE A 1 84 ? 13.346 -2.998 -12.551 1.00 97.38 84 PHE A O 1
ATOM 675 N N . ASP A 1 85 ? 12.970 -1.978 -14.503 1.00 97.12 85 ASP A N 1
ATOM 676 C CA . ASP A 1 85 ? 13.339 -3.158 -15.296 1.00 97.12 85 ASP A CA 1
ATOM 677 C C . ASP A 1 85 ? 14.800 -3.592 -15.083 1.00 97.12 85 ASP A C 1
ATOM 679 O O . ASP A 1 85 ? 15.100 -4.787 -15.087 1.00 97.12 85 ASP A O 1
ATOM 683 N N . ASP A 1 86 ? 15.677 -2.624 -14.812 1.00 97.56 86 ASP A N 1
ATOM 684 C CA . ASP A 1 86 ? 17.104 -2.780 -14.520 1.00 97.56 86 ASP A CA 1
ATOM 685 C C . ASP A 1 86 ? 17.407 -3.103 -13.045 1.00 97.56 86 ASP A C 1
ATOM 687 O O . ASP A 1 86 ? 18.568 -3.247 -12.663 1.00 97.56 86 ASP A O 1
ATOM 691 N N . PHE A 1 87 ? 16.382 -3.244 -12.198 1.00 97.62 87 PHE A N 1
ATOM 692 C CA . PHE A 1 87 ? 16.551 -3.521 -10.775 1.00 97.62 87 PHE A CA 1
ATOM 693 C C . PHE A 1 87 ? 16.427 -5.023 -10.497 1.00 97.62 87 PHE A C 1
ATOM 695 O O . PHE A 1 87 ? 15.378 -5.632 -10.726 1.00 97.62 87 PHE A O 1
ATOM 702 N N . ASP A 1 88 ? 17.437 -5.605 -9.844 1.00 97.56 88 ASP A N 1
ATOM 703 C CA . ASP A 1 88 ? 17.444 -7.019 -9.422 1.00 97.56 88 ASP A CA 1
ATOM 704 C C . ASP A 1 88 ? 16.247 -7.407 -8.528 1.00 97.56 88 ASP A C 1
ATOM 706 O O . ASP A 1 88 ? 15.898 -8.580 -8.382 1.00 97.56 88 ASP A O 1
ATOM 710 N N . ASN A 1 89 ? 15.606 -6.429 -7.882 1.00 96.75 89 ASN A N 1
ATOM 711 C CA . ASN A 1 89 ? 14.485 -6.624 -6.967 1.00 96.75 89 ASN A CA 1
ATOM 712 C C . ASN A 1 89 ? 13.128 -6.154 -7.527 1.00 96.75 89 ASN A C 1
ATOM 714 O O . ASN A 1 89 ? 12.188 -5.998 -6.738 1.00 96.75 89 ASN A O 1
ATOM 718 N N . LYS A 1 90 ? 12.992 -5.964 -8.847 1.00 96.69 90 LYS A N 1
ATOM 719 C CA . LYS A 1 90 ? 11.781 -5.407 -9.481 1.00 96.69 90 LYS A CA 1
ATOM 720 C C . LYS A 1 90 ? 10.479 -6.081 -9.058 1.00 96.69 90 LYS A C 1
ATOM 722 O O . LYS A 1 90 ? 9.533 -5.403 -8.655 1.00 96.69 90 LYS A O 1
ATOM 727 N N . ASP A 1 91 ? 10.451 -7.412 -9.012 1.00 97.06 91 ASP A N 1
ATOM 728 C CA . ASP A 1 91 ? 9.252 -8.164 -8.626 1.00 97.06 91 ASP A CA 1
ATOM 729 C C . ASP A 1 91 ? 8.831 -7.874 -7.183 1.00 97.06 91 ASP A C 1
ATOM 731 O O . ASP A 1 91 ? 7.642 -7.769 -6.877 1.00 97.06 91 ASP A O 1
ATOM 735 N N . LYS A 1 92 ? 9.804 -7.674 -6.283 1.00 96.12 92 LYS A N 1
ATOM 736 C CA . LYS A 1 92 ? 9.530 -7.312 -4.886 1.00 96.12 92 LYS A CA 1
ATOM 737 C C . LYS A 1 92 ? 8.954 -5.901 -4.786 1.00 96.12 92 LYS A C 1
ATOM 739 O O . LYS A 1 92 ? 8.059 -5.683 -3.972 1.00 96.12 92 LYS A O 1
ATOM 744 N N . ILE A 1 93 ? 9.433 -4.960 -5.603 1.00 95.25 93 ILE A N 1
ATOM 745 C CA . ILE A 1 93 ? 8.911 -3.585 -5.653 1.00 95.25 93 ILE A CA 1
ATOM 746 C C . ILE A 1 93 ? 7.474 -3.587 -6.183 1.00 95.25 93 ILE A C 1
ATOM 748 O O . ILE A 1 93 ? 6.579 -3.051 -5.526 1.00 95.25 93 ILE A O 1
ATOM 752 N N . ILE A 1 94 ? 7.227 -4.256 -7.314 1.00 96.62 94 ILE A N 1
ATOM 753 C CA . ILE A 1 94 ? 5.889 -4.383 -7.908 1.00 96.62 94 ILE A CA 1
ATOM 754 C C . ILE A 1 94 ? 4.929 -5.048 -6.915 1.00 96.62 94 ILE A C 1
ATOM 756 O O . ILE A 1 94 ? 3.817 -4.559 -6.705 1.00 96.62 94 ILE A O 1
ATOM 760 N N . GLN A 1 95 ? 5.357 -6.123 -6.245 1.00 95.50 95 GLN A N 1
ATOM 761 C CA . GLN A 1 95 ? 4.544 -6.767 -5.216 1.00 95.50 95 GLN A CA 1
ATOM 762 C C . GLN A 1 95 ? 4.248 -5.817 -4.054 1.00 95.50 95 GLN A C 1
ATOM 764 O O . GLN A 1 95 ? 3.115 -5.755 -3.578 1.00 95.50 95 GLN A O 1
ATOM 769 N N . ARG A 1 96 ? 5.228 -5.012 -3.631 1.00 94.25 96 ARG A N 1
ATOM 770 C CA . ARG A 1 96 ? 5.016 -4.042 -2.558 1.00 94.25 96 ARG A CA 1
ATOM 771 C C . ARG A 1 96 ? 3.963 -3.007 -2.933 1.00 94.25 96 ARG A C 1
ATOM 773 O O . ARG A 1 96 ? 3.134 -2.704 -2.083 1.00 94.25 96 ARG A O 1
ATOM 780 N N . ILE A 1 97 ? 3.951 -2.524 -4.179 1.00 94.75 97 ILE A N 1
ATOM 781 C CA . ILE A 1 97 ? 2.918 -1.616 -4.709 1.00 94.75 97 ILE A CA 1
ATOM 782 C C . ILE A 1 97 ? 1.536 -2.290 -4.688 1.00 94.75 97 ILE A C 1
ATOM 784 O O . ILE A 1 97 ? 0.563 -1.681 -4.231 1.00 94.75 97 ILE A O 1
ATOM 788 N N . LYS A 1 98 ? 1.437 -3.563 -5.105 1.00 94.12 98 LYS A N 1
ATOM 789 C CA . LYS A 1 98 ? 0.180 -4.337 -5.039 1.00 94.12 98 LYS A CA 1
ATOM 790 C C . LYS A 1 98 ? -0.362 -4.422 -3.611 1.00 94.12 98 LYS A C 1
ATOM 792 O O . LYS A 1 98 ? -1.563 -4.223 -3.407 1.00 94.12 98 LYS A O 1
ATOM 797 N N . ASP A 1 99 ? 0.519 -4.627 -2.634 1.00 94.06 99 ASP A N 1
ATOM 798 C CA . ASP A 1 99 ? 0.170 -4.780 -1.219 1.00 94.06 99 ASP A CA 1
ATOM 799 C C . ASP A 1 99 ? -0.248 -3.461 -0.528 1.00 94.06 99 ASP A C 1
ATOM 801 O O . ASP A 1 99 ? -0.801 -3.496 0.575 1.00 94.06 99 ASP A O 1
ATOM 805 N N . VAL A 1 100 ? -0.004 -2.285 -1.128 1.00 94.00 100 VAL A N 1
ATOM 806 C CA . VAL A 1 100 ? -0.404 -0.985 -0.548 1.00 94.00 100 VAL A CA 1
ATOM 807 C C . VAL A 1 100 ? -1.935 -0.877 -0.556 1.00 94.00 100 VAL A C 1
ATOM 809 O O . VAL A 1 100 ? -2.533 -0.848 -1.628 1.00 94.00 100 VAL A O 1
ATOM 812 N N . PRO A 1 101 ? -2.640 -0.796 0.584 1.00 92.12 101 PRO A N 1
ATOM 813 C CA . PRO A 1 101 ? -4.096 -0.864 0.567 1.00 92.12 101 PRO A CA 1
ATOM 814 C C . PRO A 1 101 ? -4.677 0.515 0.225 1.00 92.12 101 PRO A C 1
ATOM 816 O O . PRO A 1 101 ? -4.617 1.417 1.056 1.00 92.12 101 PRO A O 1
ATOM 819 N N . LEU A 1 102 ? -5.218 0.683 -0.986 1.00 91.31 102 LEU A N 1
ATOM 820 C CA . LEU A 1 102 ? -5.742 1.956 -1.524 1.00 91.31 102 LEU A CA 1
ATOM 821 C C . LEU A 1 102 ? -7.177 1.845 -2.062 1.00 91.31 102 LEU A C 1
ATOM 823 O O . LEU A 1 102 ? -7.609 2.687 -2.843 1.00 91.31 102 LEU A O 1
ATOM 827 N N . SER A 1 103 ? -7.925 0.814 -1.654 1.00 89.31 103 SER A N 1
ATOM 828 C CA . SER A 1 103 ? -9.335 0.697 -2.040 1.00 89.31 103 SER A CA 1
ATOM 829 C C . SER A 1 103 ? -10.128 1.906 -1.546 1.00 89.31 103 SER A C 1
ATOM 831 O O . SER A 1 103 ? -9.782 2.508 -0.524 1.00 89.31 103 SER A O 1
ATOM 833 N N . LYS A 1 104 ? -11.237 2.221 -2.219 1.00 86.62 104 LYS A N 1
ATOM 834 C CA . LYS A 1 104 ? -12.145 3.304 -1.819 1.00 86.62 104 LYS A CA 1
ATOM 835 C C . LYS A 1 104 ? -12.506 3.267 -0.329 1.00 86.62 104 LYS A C 1
ATOM 837 O O . LYS A 1 104 ? -12.441 4.293 0.346 1.00 86.62 104 LYS A O 1
ATOM 842 N N . ASN A 1 105 ? -12.843 2.087 0.196 1.00 89.06 105 ASN A N 1
ATOM 843 C CA . ASN A 1 105 ? -13.197 1.919 1.609 1.00 89.06 105 ASN A CA 1
ATOM 844 C C . ASN A 1 105 ? -12.006 2.201 2.523 1.00 89.06 105 ASN A C 1
ATOM 846 O O . ASN A 1 105 ? -12.124 2.953 3.483 1.00 89.06 105 ASN A O 1
ATOM 850 N N . THR A 1 106 ? -10.834 1.667 2.186 1.00 89.75 106 THR A N 1
ATOM 851 C CA . THR A 1 106 ? -9.631 1.927 2.969 1.00 89.75 106 THR A CA 1
ATOM 852 C C . THR A 1 106 ? -9.254 3.412 2.962 1.00 89.75 106 THR A C 1
ATOM 854 O O . THR A 1 106 ? -8.878 3.956 3.999 1.00 89.75 106 THR A O 1
ATOM 857 N N . MET A 1 107 ? -9.353 4.078 1.813 1.00 89.19 107 MET A N 1
ATOM 858 C CA . MET A 1 107 ? -9.073 5.508 1.693 1.00 89.19 107 MET A CA 1
ATOM 859 C C . MET A 1 107 ? -10.026 6.327 2.558 1.00 89.19 107 MET A C 1
ATOM 861 O O . MET A 1 107 ? -9.563 7.155 3.340 1.00 89.19 107 MET A O 1
ATOM 865 N N . LYS A 1 108 ? -11.329 6.026 2.510 1.00 87.88 108 LYS A N 1
ATOM 866 C CA . LYS A 1 108 ? -12.327 6.629 3.398 1.00 87.88 108 LYS A CA 1
ATOM 867 C C . LYS A 1 108 ? -11.943 6.467 4.870 1.00 87.88 108 LYS A C 1
ATOM 869 O O . LYS A 1 108 ? -11.870 7.464 5.583 1.00 87.88 108 LYS A O 1
ATOM 874 N N . ASP A 1 109 ? -11.656 5.243 5.306 1.00 90.88 109 ASP A N 1
ATOM 875 C CA . ASP A 1 109 ? -11.339 4.958 6.708 1.00 90.88 109 ASP A CA 1
ATOM 876 C C . ASP A 1 109 ? -10.098 5.716 7.183 1.00 90.88 109 ASP A C 1
ATOM 878 O O . ASP A 1 109 ? -10.069 6.240 8.296 1.00 90.88 109 ASP A O 1
ATOM 882 N N . ARG A 1 110 ? -9.057 5.805 6.348 1.00 91.00 110 ARG A N 1
ATOM 883 C CA . ARG A 1 110 ? -7.840 6.537 6.718 1.00 91.00 110 ARG A CA 1
ATOM 884 C C . ARG A 1 110 ? -8.045 8.037 6.770 1.00 91.00 110 ARG A C 1
ATOM 886 O O . ARG A 1 110 ? -7.501 8.666 7.669 1.00 91.00 110 ARG A O 1
ATOM 893 N N . ILE A 1 111 ? -8.810 8.601 5.839 1.00 89.12 111 ILE A N 1
ATOM 894 C CA . ILE A 1 111 ? -9.129 10.032 5.844 1.00 89.12 111 ILE A CA 1
ATOM 895 C C . ILE A 1 111 ? -9.922 10.390 7.105 1.00 89.12 111 ILE A C 1
ATOM 897 O O . ILE A 1 111 ? -9.591 11.373 7.762 1.00 89.12 111 ILE A O 1
ATOM 901 N N . LEU A 1 112 ? -10.899 9.563 7.493 1.00 89.94 112 LEU A N 1
ATOM 902 C CA . LEU A 1 112 ? -11.641 9.750 8.743 1.00 89.94 112 LEU A CA 1
ATOM 903 C C . LEU A 1 112 ? -10.715 9.700 9.965 1.00 89.94 112 LEU A C 1
ATOM 905 O O . LEU A 1 112 ? -10.722 10.629 10.765 1.00 89.94 112 LEU A O 1
ATOM 909 N N . LYS A 1 113 ? -9.836 8.695 10.056 1.00 90.69 113 LYS A N 1
ATOM 910 C CA . LYS A 1 113 ? -8.854 8.592 11.153 1.00 90.69 113 LYS A CA 1
ATOM 911 C C . LYS A 1 113 ? -7.887 9.775 11.214 1.00 90.69 113 LYS A C 1
ATOM 913 O O . LYS A 1 113 ? -7.504 10.205 12.299 1.00 90.69 113 LYS A O 1
ATOM 918 N N . LEU A 1 114 ? -7.472 10.303 10.061 1.00 89.50 114 LEU A N 1
ATOM 919 C CA . LEU A 1 114 ? -6.641 11.508 9.999 1.00 89.50 114 LEU A CA 1
ATOM 920 C C . LEU A 1 114 ? -7.399 12.730 10.541 1.00 89.50 114 LEU A C 1
ATOM 922 O O . LEU A 1 114 ? -6.820 13.509 11.297 1.00 89.50 114 LEU A O 1
ATOM 926 N N . ALA A 1 115 ? -8.683 12.872 10.204 1.00 87.06 115 ALA A N 1
ATOM 927 C CA . ALA A 1 115 ? -9.535 13.952 10.701 1.00 87.06 115 ALA A CA 1
ATOM 928 C C . ALA A 1 115 ? -9.812 13.841 12.214 1.00 87.06 115 ALA A C 1
ATOM 930 O O . ALA A 1 115 ? -9.746 14.845 12.928 1.00 87.06 115 ALA A O 1
ATOM 931 N N . GLU A 1 116 ? -10.058 12.629 12.719 1.00 87.81 116 GLU A N 1
ATOM 932 C CA . GLU A 1 116 ? -10.201 12.345 14.154 1.00 87.81 116 GLU A CA 1
ATOM 933 C C . GLU A 1 116 ? -8.930 12.738 14.915 1.00 87.81 116 GLU A C 1
ATOM 935 O O . GLU A 1 116 ? -8.989 13.533 15.851 1.00 87.81 116 GLU A O 1
ATOM 940 N N . ASN A 1 117 ? -7.763 12.276 14.454 1.00 86.38 117 ASN A N 1
ATOM 941 C CA . ASN A 1 117 ? -6.487 12.608 15.084 1.00 86.38 117 ASN A CA 1
ATOM 942 C C . ASN A 1 117 ? -6.200 14.120 15.074 1.00 86.38 117 ASN A C 1
ATOM 944 O O . ASN A 1 117 ? -5.703 14.651 16.065 1.00 86.38 117 ASN A O 1
ATOM 948 N N . ALA A 1 118 ? -6.520 14.828 13.986 1.00 81.88 118 ALA A N 1
ATOM 949 C CA . ALA A 1 118 ? -6.378 16.285 13.932 1.00 81.88 118 ALA A CA 1
ATOM 950 C C . ALA A 1 118 ? -7.265 16.982 14.981 1.00 81.88 118 ALA A C 1
ATOM 952 O O . ALA A 1 118 ? -6.800 17.872 15.694 1.00 81.88 118 ALA A O 1
ATOM 953 N N . THR A 1 119 ? -8.511 16.522 15.125 1.00 85.12 119 THR A N 1
ATOM 954 C CA . THR A 1 119 ? -9.469 17.038 16.114 1.00 85.12 119 THR A CA 1
ATOM 955 C C . THR A 1 119 ? -8.995 16.787 17.548 1.00 85.12 119 THR A C 1
ATOM 957 O O . THR A 1 119 ? -9.062 17.674 18.400 1.00 85.12 119 THR A O 1
ATOM 960 N N . ASP A 1 120 ? -8.485 15.589 17.830 1.00 82.75 120 ASP A N 1
ATOM 961 C CA . ASP A 1 120 ? -7.969 15.228 19.153 1.00 82.75 120 ASP A CA 1
ATOM 962 C C . AS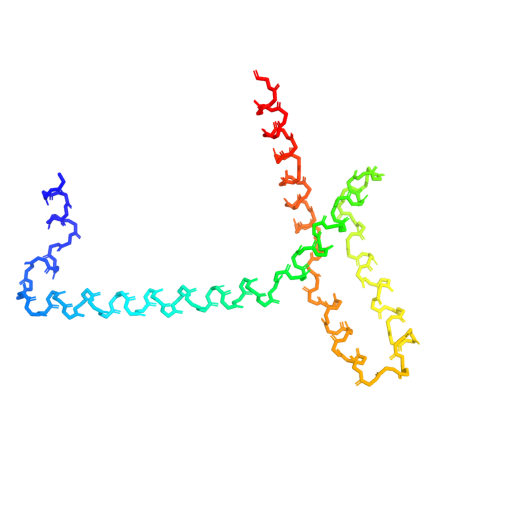P A 1 120 ? -6.708 16.011 19.514 1.00 82.75 120 ASP A C 1
ATOM 964 O O . ASP A 1 120 ? -6.530 16.410 20.665 1.00 82.75 120 ASP A O 1
ATOM 968 N N . GLN A 1 121 ? -5.838 16.271 18.534 1.00 78.06 121 GLN A N 1
ATOM 969 C CA . GLN A 1 121 ? -4.687 17.139 18.739 1.00 78.06 121 GLN A CA 1
ATOM 970 C C . GLN A 1 121 ? -5.129 18.564 19.066 1.00 78.06 121 GLN A C 1
ATOM 972 O O . GLN A 1 121 ? -4.628 19.116 20.035 1.00 78.06 121 GLN A O 1
ATOM 977 N N . GLN A 1 122 ? -6.103 19.134 18.351 1.00 72.25 122 GLN A N 1
ATOM 978 C CA . GLN A 1 122 ? -6.635 20.469 18.662 1.00 72.25 122 GLN A CA 1
ATOM 979 C C . GLN A 1 122 ? -7.189 20.565 20.091 1.00 72.25 122 GLN A C 1
ATOM 981 O O . GLN A 1 122 ? -6.891 21.526 20.791 1.00 72.25 122 GLN A O 1
ATOM 986 N N . LYS A 1 123 ? -7.921 19.547 20.561 1.00 75.62 123 LYS A N 1
ATOM 987 C CA . LYS A 1 123 ? -8.449 19.490 21.938 1.00 75.62 123 LYS A CA 1
ATOM 988 C C . LYS A 1 123 ? -7.376 19.362 23.020 1.00 75.62 123 LYS A C 1
ATOM 990 O O . LYS A 1 123 ? -7.662 19.669 24.163 1.00 75.62 123 LYS A O 1
ATOM 995 N N . LYS A 1 124 ? -6.175 18.869 22.698 1.00 67.56 124 LYS A N 1
ATOM 996 C CA . LYS A 1 124 ? -5.054 18.793 23.655 1.00 67.56 124 LYS A CA 1
ATOM 997 C C . LYS A 1 124 ? -4.352 20.133 23.870 1.00 67.56 124 LYS A C 1
ATOM 999 O O . LYS A 1 124 ? -3.601 20.258 24.832 1.00 67.56 124 LYS A O 1
ATOM 1004 N N . TRP A 1 125 ? -4.541 21.087 22.961 1.00 50.59 125 TRP A N 1
ATOM 1005 C CA . TRP A 1 125 ? -3.916 22.412 23.012 1.00 50.59 125 TRP A CA 1
ATOM 1006 C C . TRP A 1 125 ? -4.840 23.496 23.590 1.00 50.59 125 TRP A C 1
ATOM 1008 O O . TRP A 1 125 ? -4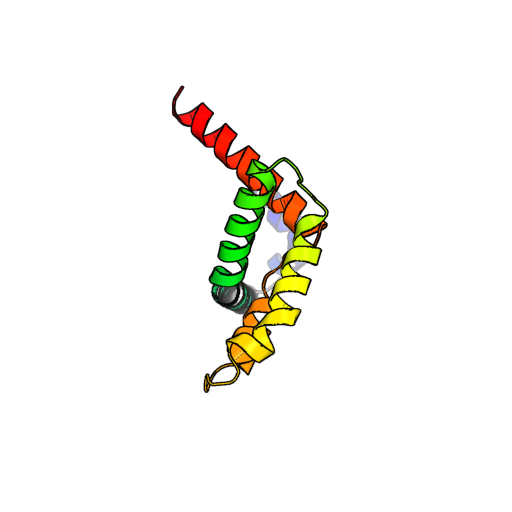.429 24.653 23.678 1.00 50.59 125 TRP A O 1
ATOM 1018 N N . HIS A 1 126 ? -6.056 23.120 23.990 1.00 47.44 126 HIS A N 1
ATOM 1019 C CA . HIS A 1 126 ? -7.044 23.947 24.683 1.00 47.44 126 HIS A CA 1
ATOM 1020 C C . HIS A 1 126 ? -7.408 23.302 26.021 1.00 47.44 126 HIS A C 1
ATOM 1022 O O . HIS A 1 126 ? -7.791 24.064 26.934 1.00 47.44 126 HIS A O 1
#

Foldseek 3Di:
DVVVCCVVPVVLVPDDPVVNVVVVVVVVVVVVVVVVVVVVVCVVCVVLAVVQLVVLVVCVVVPNQFDVLVVVLVVCLVCQCVVCVVPPCSVVVSVSSVSNDRHRVSSVVSNVVVVVVVVVVVVVVD

pLDDT: mean 81.89, std 13.19, range [47.44, 97.75]